Protein AF-R7XZE9-F1 (afdb_monomer)

Mean predicted aligned error: 11.9 Å

Secondary structure (DSSP, 8-state):
--TTSS-S------HHHHHHHHHHHHHHHHHHHHHHH-S-TT-TT--TT--SSS--HHHHHHHHHHHHHHHHHHHHHHGGG----

pLDDT: mean 71.65, std 12.7, range [43.47, 87.94]

Structure (mmCIF, N/CA/C/O backbone):
data_AF-R7XZE9-F1
#
_entry.id   AF-R7XZE9-F1
#
loop_
_atom_site.group_PDB
_atom_site.id
_atom_site.type_symbol
_atom_site.label_atom_id
_atom_site.label_alt_id
_atom_site.label_comp_id
_atom_site.label_asym_id
_atom_site.label_entity_id
_atom_site.label_seq_id
_atom_site.pdbx_PDB_ins_code
_atom_site.Cartn_x
_atom_site.Cartn_y
_atom_site.Cartn_z
_atom_site.occupancy
_atom_site.B_iso_or_equiv
_atom_site.auth_seq_id
_atom_site.auth_comp_id
_atom_site.auth_asym_id
_atom_site.auth_atom_id
_atom_site.pdbx_PDB_model_num
ATOM 1 N N . MET A 1 1 ? 5.507 2.099 36.660 1.00 44.50 1 MET A N 1
ATOM 2 C CA . MET A 1 1 ? 5.242 3.506 36.295 1.00 44.50 1 MET A CA 1
ATOM 3 C C . MET A 1 1 ? 4.817 3.537 34.833 1.00 44.50 1 MET A C 1
ATOM 5 O O . MET A 1 1 ? 5.629 3.182 33.997 1.00 44.50 1 MET A O 1
ATOM 9 N N . GLY A 1 2 ? 3.544 3.812 34.527 1.00 50.97 2 GLY A N 1
ATOM 10 C CA . GLY A 1 2 ? 3.076 3.949 33.134 1.00 50.97 2 GLY A CA 1
ATOM 11 C C . GLY A 1 2 ? 1.630 3.516 32.867 1.00 50.97 2 GLY A C 1
ATOM 12 O O . GLY A 1 2 ? 0.998 4.050 31.969 1.00 50.97 2 GLY A O 1
ATOM 13 N N . LYS A 1 3 ? 1.053 2.615 33.677 1.00 48.72 3 LYS A N 1
ATOM 14 C CA . LYS A 1 3 ? -0.328 2.122 33.479 1.00 48.72 3 LYS A CA 1
ATOM 15 C C . LYS A 1 3 ? -1.424 2.924 34.202 1.00 48.72 3 LYS A C 1
ATOM 17 O O . LYS A 1 3 ? -2.513 2.408 34.408 1.00 48.72 3 LYS A O 1
ATOM 22 N N . ALA A 1 4 ? -1.123 4.153 34.624 1.00 59.06 4 ALA A N 1
ATOM 23 C CA . ALA A 1 4 ? -2.009 4.962 35.471 1.00 59.06 4 ALA A CA 1
ATOM 24 C C . ALA A 1 4 ? -2.376 6.339 34.881 1.00 59.06 4 ALA A C 1
ATOM 26 O O . ALA A 1 4 ? -3.092 7.092 35.528 1.00 59.06 4 ALA A O 1
ATOM 27 N N . VAL A 1 5 ? -1.908 6.689 33.675 1.00 55.75 5 VAL A N 1
ATOM 28 C CA . VAL A 1 5 ? -2.117 8.027 33.084 1.00 55.75 5 VAL A CA 1
ATOM 29 C C . VAL A 1 5 ? -2.525 7.906 31.616 1.00 55.75 5 VAL A C 1
ATOM 31 O O . VAL A 1 5 ? -1.735 8.155 30.716 1.00 55.75 5 VAL A O 1
ATOM 34 N N . ALA A 1 6 ? -3.745 7.432 31.382 1.00 55.59 6 ALA A N 1
ATOM 35 C CA . ALA A 1 6 ? -4.642 7.906 30.323 1.00 55.59 6 ALA A CA 1
ATOM 36 C C . ALA A 1 6 ? -5.892 7.000 30.321 1.00 55.59 6 ALA A C 1
ATOM 38 O O . ALA A 1 6 ? -5.795 5.846 29.896 1.00 55.59 6 ALA A O 1
ATOM 39 N N . PRO A 1 7 ? -7.026 7.498 30.841 1.00 47.16 7 PRO A N 1
ATOM 40 C CA . PRO A 1 7 ? -8.328 6.835 30.872 1.00 47.16 7 PRO A CA 1
ATOM 41 C C . PRO A 1 7 ? -8.754 6.268 29.514 1.00 47.16 7 PRO A C 1
ATOM 43 O O . PRO A 1 7 ? -8.369 6.778 28.462 1.00 47.16 7 PRO A O 1
ATOM 46 N N . GLY A 1 8 ? -9.546 5.195 29.558 1.00 52.62 8 GLY A N 1
ATOM 47 C CA . GLY A 1 8 ? -10.027 4.409 28.419 1.00 52.62 8 GLY A CA 1
ATOM 48 C C . GLY A 1 8 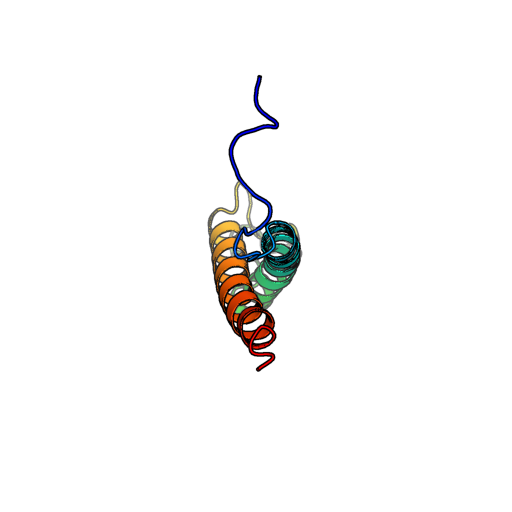? -11.070 5.100 27.536 1.00 52.62 8 GLY A C 1
ATOM 49 O O . GLY A 1 8 ? -12.050 4.466 27.179 1.00 52.62 8 GLY A O 1
ATOM 50 N N . ASP A 1 9 ? -10.817 6.349 27.155 1.00 55.16 9 ASP A N 1
ATOM 51 C CA . ASP A 1 9 ? -11.562 7.123 26.156 1.00 55.16 9 ASP A CA 1
ATOM 52 C C . ASP A 1 9 ? -10.586 7.661 25.101 1.00 55.16 9 ASP A C 1
ATOM 54 O O . ASP A 1 9 ? -10.510 8.851 24.803 1.00 55.16 9 ASP A O 1
ATOM 58 N N . ARG A 1 10 ? -9.766 6.773 24.526 1.00 54.06 10 ARG A N 1
ATOM 59 C CA . ARG A 1 10 ? -9.121 7.118 23.259 1.00 54.06 10 ARG A CA 1
ATOM 60 C C . ARG A 1 10 ? -10.177 6.998 22.182 1.00 54.06 10 ARG A C 1
ATOM 62 O O . ARG A 1 10 ? -10.646 5.893 21.906 1.00 54.06 10 ARG A O 1
ATOM 69 N N . ASP A 1 11 ? -10.502 8.122 21.561 1.00 54.06 11 ASP A N 1
ATOM 70 C CA . ASP A 1 11 ? -11.076 8.188 20.226 1.00 54.06 11 ASP A CA 1
ATOM 71 C C . ASP A 1 11 ? -10.360 7.186 19.315 1.00 54.06 11 ASP A C 1
ATOM 73 O O . ASP A 1 11 ? -9.240 7.378 18.841 1.00 54.06 11 ASP A O 1
ATOM 77 N N . ASN A 1 12 ? -10.992 6.023 19.192 1.00 57.53 12 ASN A N 1
ATOM 78 C CA . ASN A 1 12 ? -10.404 4.810 18.657 1.00 57.53 12 ASN A CA 1
ATOM 79 C C . ASN A 1 12 ? -10.454 4.864 17.133 1.00 57.53 12 ASN A C 1
ATOM 81 O O . ASN A 1 12 ? -11.231 4.130 16.526 1.00 57.53 12 ASN A O 1
ATOM 85 N N . ILE A 1 13 ? -9.658 5.735 16.508 1.00 58.44 13 ILE A N 1
ATOM 86 C CA . ILE A 1 13 ? -9.207 5.461 15.143 1.00 58.44 13 ILE A CA 1
ATOM 87 C C . ILE A 1 13 ? -8.265 4.263 15.312 1.00 58.44 13 ILE A C 1
ATOM 89 O O . ILE A 1 13 ? -7.162 4.437 15.837 1.00 58.44 13 ILE A O 1
ATOM 93 N N . PRO A 1 14 ? -8.710 3.025 15.025 1.00 70.38 14 PRO A N 1
ATOM 94 C CA . PRO A 1 14 ? -7.989 1.846 15.471 1.00 70.38 14 PRO A CA 1
ATOM 95 C C . PRO A 1 14 ? -6.642 1.835 14.755 1.00 70.38 14 PRO A C 1
ATOM 97 O O . PRO A 1 14 ? -6.606 1.774 13.530 1.00 70.38 14 PRO A O 1
ATOM 100 N N . VAL A 1 15 ? -5.527 1.857 15.489 1.00 72.94 15 VAL A N 1
ATOM 101 C CA . VAL A 1 15 ? -4.183 1.741 14.883 1.00 72.94 15 VAL A CA 1
ATOM 102 C C . VAL A 1 15 ? -4.094 0.470 14.027 1.00 72.94 15 VAL A C 1
ATOM 104 O O . VAL A 1 15 ? -3.448 0.453 12.983 1.00 72.94 15 VAL A O 1
ATOM 107 N N . TRP A 1 16 ? -4.839 -0.570 14.412 1.00 74.12 16 TRP A N 1
ATOM 108 C CA . TRP A 1 16 ? -5.007 -1.792 13.632 1.00 74.12 16 TRP A CA 1
ATOM 109 C C . TRP A 1 16 ? -5.680 -1.570 12.270 1.00 74.12 16 TRP A C 1
ATOM 111 O O . TRP A 1 16 ? -5.249 -2.163 11.286 1.00 74.12 16 TRP A O 1
ATOM 121 N N . LEU A 1 17 ? -6.674 -0.678 12.180 1.00 77.56 17 LEU A N 1
ATOM 122 C CA . 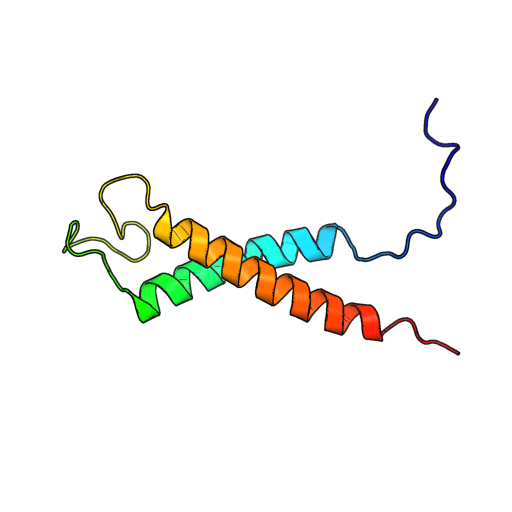LEU A 1 17 ? -7.312 -0.319 10.911 1.00 77.56 17 LEU A CA 1
ATOM 123 C C . LEU A 1 17 ? -6.274 0.273 9.961 1.00 77.56 17 LEU A C 1
ATOM 125 O O . LEU A 1 17 ? -6.199 -0.156 8.819 1.00 77.56 17 LEU A O 1
ATOM 129 N N . THR A 1 18 ? -5.430 1.189 10.441 1.00 81.31 18 THR A N 1
ATOM 130 C CA . THR A 1 18 ? -4.352 1.783 9.638 1.00 81.31 18 THR A CA 1
ATOM 131 C C . THR A 1 18 ? -3.342 0.735 9.177 1.00 81.31 18 THR A C 1
ATOM 133 O O . THR A 1 18 ? -2.928 0.763 8.023 1.00 81.31 18 THR A O 1
ATOM 136 N N . ILE A 1 19 ? -2.977 -0.218 10.041 1.00 82.88 19 ILE A N 1
ATOM 137 C CA . ILE A 1 19 ? -2.061 -1.313 9.687 1.00 82.88 19 ILE A CA 1
ATOM 138 C C . ILE A 1 19 ? -2.670 -2.196 8.588 1.00 82.88 19 ILE A C 1
ATOM 140 O O . ILE A 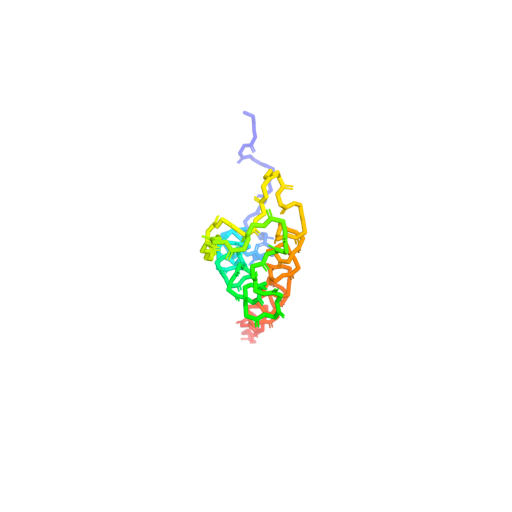1 19 ? -2.019 -2.439 7.575 1.00 82.88 19 ILE A O 1
ATOM 144 N N . VAL A 1 20 ? -3.925 -2.629 8.741 1.00 83.62 20 VAL A N 1
ATOM 145 C CA . VAL A 1 20 ? -4.629 -3.436 7.727 1.00 83.62 20 VAL A CA 1
ATOM 146 C C . VAL A 1 20 ? -4.764 -2.662 6.418 1.00 83.62 20 VAL A C 1
ATOM 148 O O . VAL A 1 20 ? -4.481 -3.199 5.350 1.00 83.62 20 VAL A O 1
ATOM 151 N N . CYS A 1 21 ? -5.127 -1.384 6.493 1.00 85.19 21 CYS A N 1
ATOM 152 C CA . CYS A 1 21 ? -5.254 -0.527 5.322 1.00 85.19 21 CYS A CA 1
ATOM 153 C C . CYS A 1 21 ? -3.910 -0.309 4.611 1.00 85.19 21 CYS A C 1
ATOM 155 O O . CYS A 1 21 ? -3.863 -0.276 3.385 1.00 85.19 21 CYS A O 1
ATOM 157 N N . GLY A 1 22 ? -2.809 -0.230 5.363 1.00 83.06 22 GLY A N 1
ATOM 158 C CA . GLY A 1 22 ? -1.453 -0.174 4.820 1.00 83.06 22 GLY A CA 1
ATOM 159 C C . GLY A 1 22 ? -1.060 -1.457 4.089 1.00 83.06 22 GLY A C 1
ATOM 160 O O . GLY A 1 22 ? -0.541 -1.390 2.978 1.00 83.06 22 GLY A O 1
ATOM 161 N N . ILE A 1 23 ? -1.369 -2.624 4.666 1.00 86.31 23 ILE A N 1
ATOM 162 C CA . ILE A 1 23 ? -1.112 -3.927 4.035 1.00 86.31 23 ILE A CA 1
ATOM 163 C C . ILE A 1 23 ? -1.914 -4.050 2.733 1.00 86.31 23 ILE A C 1
ATOM 165 O O . ILE A 1 23 ? -1.341 -4.332 1.682 1.00 86.31 23 ILE A O 1
ATOM 169 N N . VAL A 1 24 ? -3.221 -3.771 2.773 1.00 87.25 24 VAL A N 1
ATOM 170 C CA . VAL A 1 24 ? -4.086 -3.806 1.581 1.00 87.25 24 VAL A CA 1
ATOM 171 C C . VAL A 1 24 ? -3.616 -2.787 0.541 1.00 87.25 24 VAL A C 1
ATOM 173 O O . VAL A 1 24 ? -3.506 -3.119 -0.636 1.00 87.25 24 VAL A O 1
ATOM 176 N N . GLY A 1 25 ? -3.268 -1.571 0.963 1.00 85.81 25 GLY A N 1
ATOM 177 C CA . GLY A 1 25 ? -2.762 -0.518 0.086 1.00 85.81 25 GLY A CA 1
ATOM 178 C C . GLY A 1 25 ? -1.441 -0.859 -0.592 1.00 85.81 25 GLY A C 1
ATOM 179 O O . GLY A 1 25 ? -1.255 -0.501 -1.751 1.00 85.81 25 GLY A O 1
ATOM 180 N N . ALA A 1 26 ? -0.556 -1.609 0.066 1.00 83.25 26 ALA A N 1
ATOM 181 C CA . ALA A 1 26 ? 0.681 -2.079 -0.548 1.00 83.25 26 ALA A CA 1
ATOM 182 C C . ALA A 1 26 ? 0.414 -3.097 -1.671 1.00 83.25 26 ALA A C 1
ATOM 184 O O . ALA A 1 26 ? 1.010 -3.003 -2.749 1.00 83.25 26 ALA A O 1
ATOM 185 N N . PHE A 1 27 ? -0.519 -4.031 -1.462 1.00 85.25 27 PHE A N 1
ATOM 186 C CA . PHE A 1 27 ? -0.908 -4.997 -2.493 1.00 85.25 27 PHE A CA 1
ATOM 187 C C . PHE A 1 27 ? -1.632 -4.321 -3.660 1.00 85.25 27 PHE A C 1
ATOM 189 O O . PHE A 1 27 ? -1.238 -4.482 -4.815 1.00 85.25 27 PHE A O 1
ATOM 196 N N . VAL A 1 28 ? -2.647 -3.508 -3.360 1.00 86.62 28 VAL A N 1
ATOM 197 C CA . VAL A 1 28 ? -3.444 -2.806 -4.373 1.00 86.62 28 VAL A CA 1
ATOM 198 C C . VAL A 1 28 ? -2.593 -1.781 -5.127 1.00 86.62 28 VAL A C 1
ATOM 200 O O . VAL A 1 28 ? -2.671 -1.710 -6.349 1.00 86.62 28 VAL A O 1
ATOM 203 N N . GLY A 1 29 ? -1.725 -1.034 -4.442 1.00 83.69 29 GLY A N 1
ATOM 204 C CA . GLY A 1 29 ? -0.850 -0.046 -5.074 1.00 83.69 29 GLY A CA 1
ATOM 205 C C . GLY A 1 29 ? 0.172 -0.672 -6.021 1.00 83.69 29 GLY A C 1
ATOM 206 O O . GLY A 1 29 ? 0.454 -0.103 -7.072 1.00 83.69 29 GLY A O 1
ATOM 207 N N . SER A 1 30 ? 0.663 -1.876 -5.708 1.00 81.75 30 SER A N 1
ATOM 208 C CA . SER A 1 30 ? 1.527 -2.637 -6.623 1.00 81.75 30 SER A CA 1
ATOM 209 C C . SER A 1 30 ? 0.773 -3.075 -7.881 1.00 81.75 30 SER A C 1
ATOM 211 O O . SER A 1 30 ? 1.312 -2.991 -8.982 1.00 81.75 30 SER A O 1
ATOM 213 N N 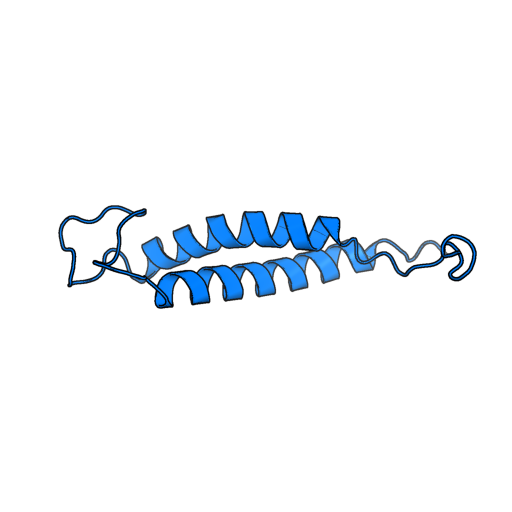. TYR A 1 31 ? -0.491 -3.481 -7.730 1.00 82.69 31 TYR A N 1
ATOM 214 C CA . TYR A 1 31 ? -1.341 -3.865 -8.856 1.00 82.69 31 TYR A CA 1
ATOM 215 C C . TYR A 1 31 ? -1.690 -2.671 -9.755 1.00 82.69 31 TYR A C 1
ATOM 217 O O . TYR A 1 31 ? -1.570 -2.762 -10.973 1.00 82.69 31 TYR A O 1
ATOM 225 N N . ILE A 1 32 ? -2.065 -1.531 -9.162 1.00 82.94 32 ILE A N 1
ATOM 226 C CA . ILE A 1 32 ? -2.347 -0.283 -9.890 1.00 82.94 32 ILE A CA 1
ATOM 227 C C . ILE A 1 32 ? -1.105 0.188 -10.650 1.00 82.94 32 ILE A C 1
ATOM 229 O O . ILE A 1 32 ? -1.204 0.574 -11.812 1.00 82.94 32 ILE A O 1
ATOM 233 N N . TYR A 1 33 ? 0.068 0.124 -10.017 1.00 82.00 33 TYR A N 1
ATOM 234 C CA . TYR A 1 33 ? 1.325 0.485 -10.660 1.00 82.00 33 TYR A CA 1
ATOM 235 C C . TYR A 1 33 ? 1.602 -0.374 -11.900 1.00 82.00 33 TYR A C 1
ATOM 237 O O . TYR A 1 33 ? 1.835 0.173 -12.978 1.00 82.00 33 TYR A O 1
ATOM 245 N N . PHE A 1 34 ? 1.495 -1.700 -11.774 1.00 77.56 34 PHE A N 1
ATOM 246 C CA . PHE A 1 34 ? 1.672 -2.615 -12.901 1.00 77.56 34 PHE A CA 1
ATOM 247 C C . PHE A 1 34 ? 0.610 -2.410 -13.993 1.00 77.56 34 PHE A C 1
ATOM 249 O O . PHE A 1 34 ? 0.935 -2.438 -15.174 1.00 77.56 34 PHE A O 1
ATOM 256 N N . ALA A 1 35 ? -0.647 -2.140 -13.631 1.00 79.75 35 ALA A N 1
ATOM 257 C CA . ALA A 1 35 ? -1.721 -1.921 -14.599 1.00 79.75 35 ALA A CA 1
ATOM 258 C C . ALA A 1 35 ? -1.558 -0.626 -15.420 1.00 79.75 35 ALA A C 1
ATOM 260 O O . ALA A 1 35 ? -1.940 -0.597 -16.587 1.00 79.75 35 ALA A O 1
ATOM 261 N N . ILE A 1 36 ? -1.016 0.442 -14.822 1.00 79.44 36 ILE A N 1
ATOM 262 C CA . ILE A 1 36 ? -0.873 1.753 -15.481 1.00 79.44 36 ILE A CA 1
ATOM 263 C C . ILE A 1 36 ? 0.478 1.889 -16.189 1.00 79.44 36 ILE A C 1
ATOM 265 O O . ILE A 1 36 ? 0.535 2.395 -17.307 1.00 79.44 36 ILE A O 1
ATOM 269 N N . PHE A 1 37 ? 1.566 1.472 -15.538 1.00 75.50 37 PHE A N 1
ATOM 270 C CA . PHE A 1 37 ? 2.933 1.680 -16.028 1.00 75.50 37 PHE A CA 1
ATOM 271 C C . PHE A 1 37 ? 3.572 0.417 -16.608 1.00 75.50 37 PHE A C 1
ATOM 273 O O . PHE A 1 37 ? 4.550 0.527 -17.345 1.00 75.50 37 PHE A O 1
ATOM 280 N N . GLY A 1 38 ? 3.030 -0.768 -16.319 1.00 71.12 38 GLY A N 1
ATOM 281 C CA . GLY A 1 38 ? 3.585 -2.032 -16.789 1.00 71.12 38 GLY A CA 1
ATOM 282 C C . GLY A 1 38 ? 4.985 -2.305 -16.242 1.00 71.12 38 GLY A C 1
ATOM 283 O O . GLY A 1 38 ? 5.302 -2.046 -15.078 1.00 71.12 38 GLY A O 1
ATOM 284 N N . VAL A 1 39 ? 5.821 -2.873 -17.102 1.00 66.19 39 VAL A N 1
ATOM 285 C CA . VAL A 1 39 ? 7.216 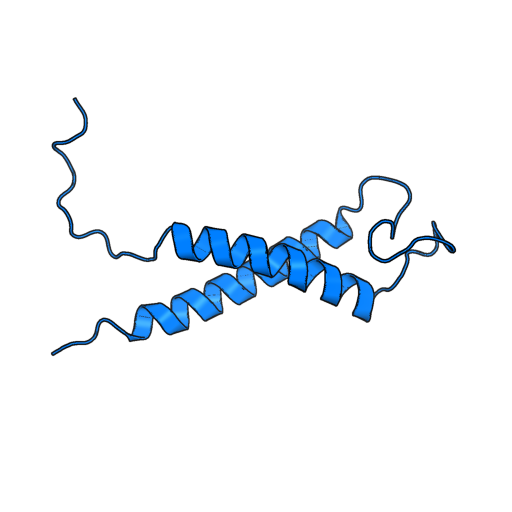-3.209 -16.816 1.00 66.19 39 VAL A CA 1
ATOM 286 C C . VAL A 1 39 ? 8.103 -2.065 -17.312 1.00 66.19 39 VAL A C 1
ATOM 288 O O . VAL A 1 39 ? 7.869 -1.528 -18.395 1.00 66.19 39 VAL A O 1
ATOM 291 N N . ALA A 1 40 ? 9.114 -1.658 -16.544 1.00 68.56 40 ALA A N 1
ATOM 292 C CA . ALA A 1 40 ? 9.934 -0.519 -16.917 1.00 68.56 40 ALA A CA 1
ATOM 293 C C . ALA A 1 40 ? 10.823 -0.889 -18.110 1.00 68.56 40 ALA A C 1
ATOM 295 O O . ALA A 1 40 ? 11.325 -2.008 -18.220 1.00 68.56 40 ALA A O 1
ATOM 296 N N . GLY A 1 41 ? 11.073 0.078 -18.998 1.00 63.81 41 GLY A N 1
ATOM 297 C CA . GLY A 1 41 ? 11.852 -0.145 -20.225 1.00 63.81 41 GLY A CA 1
ATOM 298 C C . GLY A 1 41 ? 13.292 -0.628 -19.994 1.00 63.81 41 GLY A C 1
ATOM 299 O O . GLY A 1 41 ? 13.931 -1.114 -20.921 1.00 63.81 41 GLY A O 1
ATOM 300 N N . ASN A 1 42 ? 13.803 -0.532 -18.763 1.00 69.50 42 ASN A N 1
ATOM 301 C CA . ASN A 1 42 ? 15.102 -1.071 -18.360 1.00 69.50 42 ASN A CA 1
ATOM 302 C C . ASN A 1 42 ? 15.075 -2.574 -17.986 1.00 69.50 42 ASN A C 1
ATOM 304 O O . ASN A 1 42 ? 16.149 -3.147 -17.803 1.00 69.50 42 ASN A O 1
ATOM 308 N N . ASN A 1 43 ? 13.899 -3.220 -17.904 1.00 69.25 43 ASN A N 1
ATOM 309 C CA . ASN A 1 43 ? 13.733 -4.680 -17.774 1.00 69.25 43 ASN A CA 1
ATOM 310 C C . ASN A 1 43 ? 12.608 -5.202 -18.663 1.00 69.25 43 ASN A C 1
ATOM 312 O O . ASN A 1 43 ? 11.571 -5.612 -18.165 1.00 69.25 43 ASN A O 1
ATOM 316 N N . PRO A 1 44 ? 12.819 -5.296 -19.978 1.00 64.38 44 PRO A N 1
ATOM 317 C CA . PRO A 1 44 ? 11.786 -5.753 -20.909 1.00 64.38 44 PRO A CA 1
ATOM 318 C C . PRO A 1 44 ? 11.290 -7.204 -20.701 1.00 64.38 44 PRO A C 1
ATOM 320 O O . PRO A 1 44 ? 10.367 -7.615 -21.393 1.00 64.38 44 PRO A O 1
ATOM 323 N N . GLY A 1 45 ? 11.879 -7.980 -19.780 1.00 68.12 45 GLY A N 1
ATOM 324 C CA . GLY A 1 45 ? 11.425 -9.325 -19.388 1.00 68.12 45 GLY A CA 1
ATOM 325 C C . GLY A 1 45 ? 11.027 -9.455 -17.912 1.00 68.12 45 GLY A C 1
ATOM 326 O O . GLY A 1 45 ? 11.000 -10.567 -17.398 1.00 68.12 45 GLY A O 1
ATOM 327 N N . GLY A 1 46 ? 10.815 -8.336 -17.214 1.00 67.25 46 GLY A N 1
ATOM 328 C CA . GLY A 1 46 ? 10.367 -8.332 -15.824 1.00 67.25 46 GLY A CA 1
ATOM 329 C C . GLY A 1 46 ? 8.886 -8.691 -15.685 1.00 67.25 46 GLY A C 1
ATOM 330 O O . GLY A 1 46 ? 8.082 -8.332 -16.538 1.00 67.25 46 GLY A O 1
ATOM 331 N N . ASP A 1 47 ? 8.522 -9.371 -14.600 1.00 66.00 47 ASP A N 1
ATOM 332 C CA . ASP A 1 47 ? 7.124 -9.634 -14.227 1.00 66.00 47 ASP A CA 1
ATOM 333 C C . ASP A 1 47 ? 6.613 -8.573 -13.236 1.00 66.00 47 ASP A C 1
ATOM 335 O O . ASP A 1 47 ? 7.357 -7.691 -12.811 1.00 66.00 47 ASP A O 1
ATOM 339 N N . MET A 1 48 ? 5.350 -8.667 -12.798 1.00 65.38 48 MET A N 1
ATOM 340 C CA . MET A 1 48 ? 4.739 -7.752 -11.809 1.00 65.38 48 MET A CA 1
ATOM 341 C C . MET A 1 48 ? 5.546 -7.552 -10.511 1.00 65.38 48 MET A C 1
ATOM 343 O O . MET A 1 48 ? 5.332 -6.578 -9.789 1.00 65.38 48 MET A O 1
ATOM 347 N N . TYR A 1 49 ? 6.458 -8.475 -10.198 1.00 66.50 49 TYR A N 1
ATOM 348 C CA . TYR A 1 49 ? 7.335 -8.418 -9.029 1.00 66.50 49 TYR A CA 1
ATOM 349 C C . TYR A 1 49 ? 8.713 -7.809 -9.319 1.00 66.50 49 TYR A C 1
ATOM 351 O O . TYR A 1 49 ? 9.412 -7.440 -8.377 1.00 66.50 49 TYR A O 1
ATOM 359 N N . ASP A 1 50 ? 9.092 -7.675 -10.592 1.00 68.00 50 ASP A N 1
ATOM 360 C CA . ASP A 1 50 ? 10.433 -7.272 -11.018 1.00 68.00 50 ASP A CA 1
ATOM 361 C C . ASP A 1 50 ? 10.384 -6.266 -12.182 1.00 68.00 50 ASP A C 1
ATOM 363 O O . ASP A 1 50 ? 10.924 -6.469 -13.266 1.00 68.00 50 ASP A O 1
ATOM 367 N N . THR A 1 51 ? 9.679 -5.155 -11.953 1.00 66.19 51 THR A N 1
ATOM 368 C CA . THR A 1 51 ? 9.473 -4.097 -12.952 1.00 66.19 51 THR A CA 1
ATOM 369 C C . THR A 1 51 ? 10.756 -3.335 -13.330 1.00 66.19 51 THR A C 1
ATOM 371 O O . THR A 1 51 ? 10.843 -2.872 -14.463 1.00 66.19 51 THR A O 1
ATOM 374 N N . SER A 1 52 ? 11.750 -3.202 -12.438 1.00 68.00 52 SER A N 1
ATOM 375 C CA . SER A 1 52 ? 12.925 -2.317 -12.603 1.00 68.00 52 SER A CA 1
ATOM 376 C C . SER A 1 52 ? 14.223 -2.952 -12.080 1.00 68.00 52 SER A C 1
ATOM 378 O O . SER A 1 52 ? 14.208 -3.694 -11.105 1.00 68.00 52 SER A O 1
ATOM 380 N N . LYS A 1 53 ? 15.384 -2.599 -12.665 1.00 69.50 53 LYS A N 1
ATOM 381 C CA . LYS A 1 53 ? 16.682 -3.246 -12.380 1.00 69.50 53 LYS A CA 1
ATOM 382 C C . LYS A 1 53 ? 17.315 -2.447 -11.247 1.00 69.50 53 LYS A C 1
ATOM 384 O O . LYS A 1 53 ? 18.114 -1.549 -11.496 1.00 69.50 53 LYS A O 1
ATOM 389 N N . GLY A 1 54 ? 16.869 -2.693 -10.016 1.00 74.81 54 GLY A N 1
ATOM 390 C CA . GLY A 1 54 ? 17.309 -1.960 -8.825 1.00 74.81 54 GLY A CA 1
ATOM 391 C C . GLY A 1 54 ? 16.164 -1.565 -7.889 1.00 74.81 54 GLY A C 1
ATOM 392 O O . GLY A 1 54 ? 15.086 -2.152 -7.919 1.00 74.81 54 GLY A O 1
ATOM 393 N N . ILE A 1 55 ? 16.408 -0.568 -7.030 1.00 73.38 55 ILE A N 1
ATOM 394 C CA . ILE A 1 55 ? 15.409 -0.084 -6.066 1.00 73.38 55 ILE A CA 1
ATOM 395 C C . ILE A 1 55 ? 14.340 0.731 -6.801 1.00 73.38 55 ILE A C 1
ATOM 397 O O . ILE A 1 55 ? 14.587 1.851 -7.248 1.00 73.38 55 ILE A O 1
ATOM 401 N N . ASP A 1 56 ? 13.136 0.171 -6.893 1.00 74.12 56 ASP A N 1
ATOM 402 C CA . ASP A 1 56 ? 12.007 0.747 -7.625 1.00 74.12 56 ASP A CA 1
ATOM 403 C C . ASP A 1 56 ? 11.224 1.746 -6.749 1.00 74.12 56 ASP A C 1
ATOM 405 O O . ASP A 1 56 ? 10.078 1.522 -6.355 1.00 74.12 56 ASP A O 1
ATOM 409 N N . TRP A 1 57 ? 11.872 2.864 -6.401 1.00 82.94 57 TRP A N 1
ATOM 410 C CA . TRP A 1 57 ? 11.294 3.927 -5.561 1.00 82.94 57 TRP A CA 1
ATOM 411 C C . TRP A 1 57 ? 9.939 4.421 -6.070 1.00 82.94 57 TRP A C 1
ATOM 413 O O . TRP A 1 57 ? 9.053 4.734 -5.275 1.00 82.94 57 TRP A O 1
ATOM 423 N N . TRP A 1 58 ? 9.758 4.442 -7.390 1.00 81.44 58 TRP A N 1
ATOM 424 C CA . TRP A 1 58 ? 8.515 4.863 -8.022 1.00 81.44 58 TRP A CA 1
ATOM 425 C C . TRP A 1 58 ? 7.338 3.953 -7.641 1.00 81.44 58 TRP A C 1
ATOM 427 O O . TRP A 1 58 ? 6.283 4.444 -7.244 1.00 81.44 58 TRP A O 1
ATOM 437 N N . ARG A 1 59 ? 7.540 2.631 -7.618 1.00 80.44 59 ARG A N 1
ATOM 438 C CA . ARG A 1 59 ? 6.537 1.658 -7.156 1.00 80.44 59 ARG A CA 1
ATOM 439 C C . ARG A 1 59 ? 6.169 1.858 -5.684 1.00 80.44 59 ARG A C 1
ATOM 441 O O . ARG A 1 59 ? 4.994 1.789 -5.327 1.00 80.44 59 ARG A O 1
ATOM 448 N N . HIS A 1 60 ? 7.150 2.144 -4.827 1.00 82.56 60 HIS A N 1
ATOM 449 C CA . HIS A 1 60 ? 6.899 2.391 -3.402 1.00 82.56 60 HIS A CA 1
ATOM 450 C C . HIS A 1 60 ? 6.075 3.659 -3.155 1.00 82.56 60 HIS A C 1
ATOM 452 O O . HIS A 1 60 ? 5.219 3.666 -2.272 1.00 82.56 60 HIS A O 1
ATOM 458 N N . VAL A 1 61 ? 6.252 4.705 -3.967 1.00 86.25 61 VAL A N 1
ATOM 459 C CA . VAL A 1 61 ? 5.407 5.908 -3.894 1.00 86.25 61 VAL A CA 1
ATOM 460 C C . VAL A 1 61 ? 3.944 5.570 -4.191 1.00 86.25 61 VAL A C 1
ATOM 462 O O . VAL A 1 61 ? 3.064 5.995 -3.444 1.00 86.25 61 VAL A O 1
ATOM 465 N N . TRP A 1 62 ? 3.669 4.7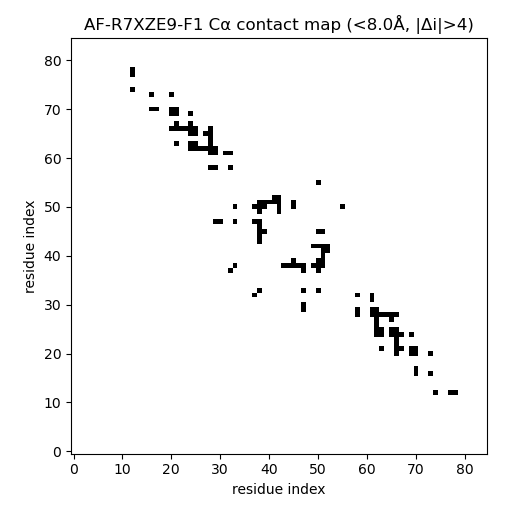46 -5.208 1.00 82.56 62 TRP A N 1
ATOM 466 C CA . TRP A 1 62 ? 2.306 4.297 -5.533 1.00 82.56 62 TRP A CA 1
ATOM 467 C C . TRP A 1 62 ? 1.673 3.430 -4.440 1.00 82.56 62 TRP A C 1
ATOM 469 O O . TRP A 1 62 ? 0.481 3.572 -4.153 1.00 82.56 62 TRP A O 1
ATOM 479 N N . GLN A 1 63 ? 2.464 2.575 -3.785 1.00 84.00 63 GLN A N 1
ATOM 480 C CA . GLN A 1 63 ? 2.024 1.805 -2.616 1.00 84.00 63 GLN A CA 1
ATOM 481 C C . GLN A 1 63 ? 1.611 2.729 -1.462 1.00 84.00 63 GLN A C 1
ATOM 483 O O . GLN A 1 63 ? 0.531 2.560 -0.896 1.00 84.00 63 GLN A O 1
ATOM 488 N N . ILE A 1 64 ? 2.430 3.740 -1.151 1.00 86.44 64 ILE A N 1
ATOM 489 C CA . ILE A 1 64 ? 2.152 4.709 -0.081 1.00 86.44 64 ILE A CA 1
ATOM 490 C C . ILE A 1 64 ? 0.924 5.565 -0.417 1.00 86.44 64 ILE A C 1
ATOM 492 O O . ILE A 1 64 ? 0.058 5.746 0.437 1.00 86.44 64 ILE A O 1
ATOM 496 N N . LEU A 1 65 ? 0.809 6.054 -1.656 1.00 87.94 65 LEU A N 1
ATOM 497 C CA . LEU A 1 65 ? -0.345 6.831 -2.122 1.00 87.94 65 LEU A CA 1
ATOM 498 C C . LEU A 1 65 ? -1.647 6.038 -1.991 1.00 87.94 65 LEU A C 1
ATOM 500 O O . LEU A 1 65 ? -2.618 6.524 -1.412 1.00 87.94 65 LEU A O 1
ATOM 504 N N . THR A 1 66 ? -1.655 4.800 -2.484 1.00 86.38 66 THR A N 1
ATOM 505 C CA . THR A 1 66 ? -2.836 3.929 -2.427 1.00 86.38 66 THR A CA 1
ATOM 506 C C . THR A 1 66 ? -3.210 3.601 -0.983 1.00 86.38 66 THR A C 1
ATOM 508 O O . THR A 1 66 ? -4.384 3.669 -0.618 1.00 86.38 66 THR A O 1
ATOM 511 N N . ALA A 1 67 ? -2.219 3.310 -0.134 1.00 84.00 67 ALA A N 1
ATOM 512 C CA . ALA A 1 67 ? -2.433 3.105 1.294 1.00 84.00 67 ALA A CA 1
ATOM 513 C C . ALA A 1 67 ? -3.038 4.343 1.966 1.00 84.00 67 ALA A C 1
ATOM 515 O O . ALA A 1 67 ? -4.015 4.214 2.697 1.00 84.00 67 ALA A O 1
ATOM 516 N N . ALA A 1 68 ? -2.523 5.543 1.689 1.00 83.25 68 ALA A N 1
ATOM 517 C CA . ALA A 1 68 ? -3.058 6.782 2.248 1.00 83.25 68 ALA A CA 1
ATOM 518 C C . ALA A 1 68 ? -4.522 7.012 1.837 1.00 83.25 68 ALA A C 1
ATOM 520 O O . ALA A 1 68 ? -5.358 7.319 2.686 1.00 83.25 68 ALA A O 1
ATOM 521 N N . VAL A 1 69 ? -4.854 6.799 0.559 1.00 86.50 69 VAL A N 1
ATOM 522 C CA . VAL A 1 69 ? -6.232 6.911 0.054 1.00 86.50 69 VAL A CA 1
ATOM 523 C C . VAL A 1 69 ? -7.157 5.917 0.756 1.00 86.50 69 VAL A C 1
ATOM 525 O O . VAL A 1 69 ? -8.209 6.309 1.264 1.00 86.50 69 VAL A O 1
ATOM 528 N N . LEU A 1 70 ? -6.760 4.645 0.847 1.00 84.19 70 LEU A N 1
ATOM 529 C CA . LEU A 1 70 ? -7.554 3.633 1.540 1.00 84.19 70 LEU A CA 1
ATOM 530 C C . LEU A 1 70 ? -7.712 3.953 3.030 1.00 84.19 70 LEU A C 1
ATOM 532 O O . LEU A 1 70 ? -8.803 3.782 3.566 1.00 84.19 70 LEU A O 1
ATOM 536 N N . VAL A 1 71 ? -6.670 4.449 3.707 1.00 80.44 71 VAL A N 1
ATOM 537 C CA . VAL A 1 71 ? -6.740 4.864 5.120 1.00 80.44 71 VAL A CA 1
ATOM 538 C C . VAL A 1 71 ? -7.775 5.967 5.307 1.00 80.44 71 VAL A C 1
ATOM 540 O O . VAL A 1 71 ? -8.588 5.878 6.224 1.00 80.44 71 VAL A O 1
ATOM 543 N N . VAL A 1 72 ? -7.793 6.973 4.431 1.00 82.94 72 VAL A N 1
ATOM 544 C CA . VAL A 1 72 ? -8.772 8.069 4.486 1.00 82.94 72 VAL A CA 1
ATOM 545 C C . VAL A 1 72 ? -10.195 7.541 4.293 1.00 82.94 72 VAL A C 1
ATOM 547 O O . VAL A 1 72 ? -11.090 7.905 5.058 1.00 82.94 72 VAL A O 1
ATOM 550 N N . ILE A 1 73 ? -10.408 6.643 3.325 1.00 82.56 73 ILE A N 1
ATOM 551 C CA . ILE A 1 73 ? -11.713 6.007 3.088 1.00 82.56 73 ILE A CA 1
ATOM 552 C C . IL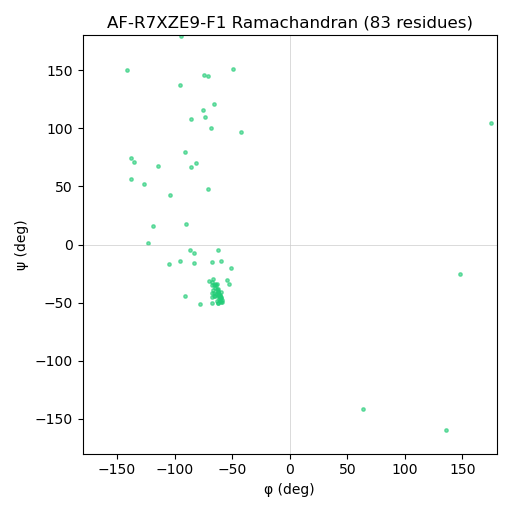E A 1 73 ? -12.134 5.178 4.307 1.00 82.56 73 ILE A C 1
ATOM 554 O O . ILE A 1 73 ? -13.242 5.346 4.815 1.00 82.56 73 ILE A O 1
ATOM 558 N N . ALA A 1 74 ? -11.249 4.316 4.808 1.00 77.31 74 ALA A N 1
ATOM 559 C CA . ALA A 1 74 ? -11.511 3.460 5.956 1.00 77.31 74 ALA A CA 1
ATOM 560 C C . ALA A 1 74 ? -11.859 4.292 7.194 1.00 77.31 74 ALA A C 1
ATOM 562 O O . ALA A 1 74 ? -12.892 4.049 7.811 1.00 77.31 74 ALA A O 1
ATOM 563 N N . ALA A 1 75 ? -11.070 5.328 7.497 1.00 74.44 75 ALA A N 1
ATOM 564 C CA . ALA A 1 75 ? -11.331 6.255 8.594 1.00 74.44 75 ALA A CA 1
ATOM 565 C C . ALA A 1 75 ? -12.679 6.978 8.432 1.00 74.44 75 ALA A C 1
ATOM 567 O O . ALA A 1 75 ? -13.426 7.111 9.403 1.00 74.44 75 ALA A O 1
ATOM 568 N N . ALA A 1 76 ? -13.033 7.394 7.213 1.00 75.00 76 ALA A N 1
ATOM 569 C CA . ALA A 1 76 ? -14.307 8.049 6.926 1.00 75.00 76 ALA A CA 1
ATOM 570 C C . ALA A 1 76 ? -15.525 7.120 7.092 1.00 75.00 76 ALA A C 1
ATOM 572 O O . ALA A 1 76 ? -16.602 7.602 7.467 1.00 75.00 76 ALA A O 1
ATOM 573 N N . VAL A 1 77 ? -15.364 5.819 6.816 1.00 74.56 77 VAL A N 1
ATOM 574 C CA . VAL A 1 77 ? -16.396 4.783 6.985 1.00 74.56 77 VAL A CA 1
ATOM 575 C C . VAL A 1 77 ? -16.525 4.382 8.457 1.00 74.56 77 VAL A C 1
ATOM 577 O O . VAL A 1 77 ? -17.620 4.454 9.011 1.00 74.56 77 VAL A O 1
ATOM 580 N N . THR A 1 78 ? -15.425 4.037 9.135 1.00 66.12 78 THR A N 1
ATOM 581 C CA . THR A 1 78 ? -15.454 3.623 10.551 1.00 66.12 78 THR A CA 1
ATOM 582 C C . THR A 1 78 ? -15.780 4.772 11.504 1.00 66.12 78 THR A C 1
ATOM 584 O O . THR A 1 78 ? -16.431 4.554 12.522 1.00 66.12 78 THR A O 1
ATOM 587 N N . GLY A 1 79 ? -15.396 6.009 11.174 1.00 59.75 79 GLY A N 1
ATOM 588 C CA . GLY A 1 79 ? -15.735 7.199 11.963 1.00 59.75 79 GLY A CA 1
ATOM 589 C C . GLY A 1 79 ? -17.228 7.548 11.950 1.00 59.75 79 GLY A C 1
ATOM 590 O O . GLY A 1 79 ? -17.693 8.304 12.799 1.00 59.75 79 GLY A O 1
ATOM 591 N N . ARG A 1 80 ? -18.013 6.978 11.025 1.00 55.88 80 ARG A N 1
ATOM 592 C CA . ARG A 1 80 ? -19.454 7.247 10.901 1.00 55.88 80 ARG A CA 1
ATOM 593 C C . ARG A 1 80 ? -20.325 6.424 11.858 1.00 55.88 80 ARG A C 1
ATOM 595 O O . ARG A 1 80 ? -21.477 6.785 12.065 1.00 55.88 80 ARG A O 1
ATOM 602 N N . GLY A 1 81 ? -19.783 5.360 12.458 1.00 49.25 81 GLY A N 1
ATOM 603 C CA . GLY A 1 81 ? -20.531 4.404 13.288 1.00 49.25 81 GLY A CA 1
ATOM 604 C C . GLY A 1 81 ? -20.677 4.754 14.775 1.00 49.25 81 GLY A C 1
ATOM 605 O O . GLY A 1 81 ? -21.381 4.043 15.480 1.00 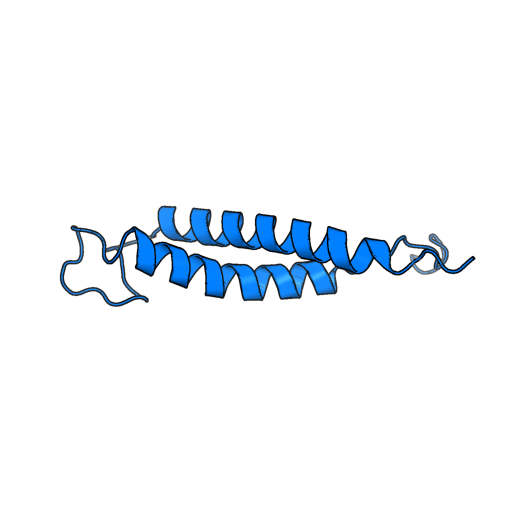49.25 81 GLY A O 1
ATOM 606 N N . LYS A 1 82 ? -20.050 5.830 15.277 1.00 50.81 82 LYS A N 1
ATOM 607 C CA . LYS A 1 82 ? -20.137 6.250 16.695 1.00 50.81 82 LYS A CA 1
ATOM 608 C C . LYS A 1 82 ? -21.053 7.462 16.922 1.00 50.81 82 LYS A C 1
ATOM 610 O O . LYS A 1 82 ? -20.724 8.369 17.677 1.00 50.81 82 LYS A O 1
ATOM 615 N N . ARG A 1 83 ? -22.213 7.490 16.264 1.00 49.94 83 ARG A N 1
ATOM 616 C CA . ARG A 1 83 ? -23.350 8.335 16.673 1.00 49.94 83 ARG A CA 1
ATOM 617 C C . ARG A 1 83 ? -24.508 7.437 17.098 1.00 49.94 83 ARG A C 1
ATOM 619 O O . ARG A 1 83 ? -25.514 7.347 16.407 1.00 49.94 83 ARG A O 1
ATOM 626 N N . THR A 1 84 ? -24.337 6.731 18.207 1.00 44.00 84 THR A N 1
ATOM 627 C CA . THR A 1 84 ? -25.473 6.251 19.000 1.00 44.00 84 THR A CA 1
ATOM 628 C C . THR A 1 84 ? -25.863 7.385 19.938 1.00 44.00 84 THR A C 1
ATOM 630 O O . THR A 1 84 ? -25.086 7.739 20.824 1.00 44.00 84 THR A O 1
ATOM 633 N N . VAL A 1 85 ? -27.004 8.000 19.621 1.00 43.47 85 VAL A N 1
ATOM 634 C CA . VAL A 1 85 ? -27.807 8.855 20.510 1.00 43.47 85 VAL A CA 1
ATOM 635 C C . VAL A 1 85 ? -28.176 8.128 21.795 1.00 43.47 85 VAL A C 1
ATOM 637 O O . VAL A 1 85 ? -28.323 6.885 21.735 1.00 43.47 85 VAL A O 1
#

Solvent-accessible surface area (backbone atoms only — not comparable to full-atom values): 5086 Å² total; per-residue (Å²): 141,76,94,84,81,76,75,97,73,66,84,73,74,50,68,63,56,50,52,53,27,40,55,51,12,41,56,51,14,46,50,52,42,36,74,75,65,50,48,36,88,83,23,88,84,36,52,93,89,40,29,47,90,66,88,54,62,69,54,53,50,40,14,52,53,38,13,51,52,44,34,53,52,49,50,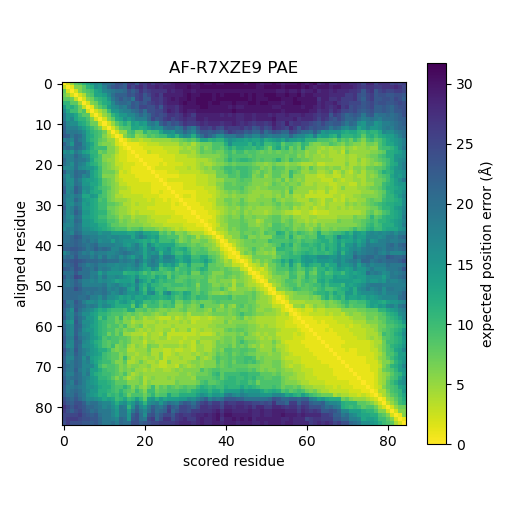60,57,64,67,64,72,77,74,80,129

Foldseek 3Di:
DPPPPDDPPDPCPPVVLLVVLLVVLLVVLLVVCCVPPNAAPQCPPDDSVGRHDDDPVVSVVSSVVSSVVSSVVSCVVVVVPPPDD

Radius of gyration: 18.65 Å; Cα contacts (8 Å, |Δi|>4): 72; chains: 1; bounding box: 45×18×57 Å

Sequence (85 aa):
MGKAVAPGDRDNIPVWLTIVCGIVGAFVGSYIYFAIFGVAGNNPGGDMYDTSKGIDWWRHVWQILTAAVLVVIAAAVTGRGKRTV